Protein AF-A0A525KPL2-F1 (afdb_monomer_lite)

Radius of gyration: 30.94 Å; chains: 1; bounding box: 79×31×98 Å

Foldseek 3Di:
DDDDDDDDDDPDPDPDDDDPPPPPVVVVVVVVVVVLVVLLVVLLVVLLQVLLLLLLCVLLPLDPDVVLCCLSLPPVNSCVSSVDPVPDDPCSVVSSVVSNVNSNVQSPDPPSSCVCVVVVVSSVVSVVVSVVSVVVD

pLDDT: mean 81.91, std 18.89, range [34.94, 98.25]

Structure (mmCIF, N/CA/C/O backbone):
data_AF-A0A525KPL2-F1
#
_entry.id   AF-A0A525KPL2-F1
#
loop_
_atom_site.group_PDB
_atom_site.id
_atom_site.type_symbol
_atom_site.label_atom_id
_atom_site.label_alt_id
_atom_site.label_comp_id
_atom_site.label_asym_id
_atom_site.label_entity_id
_atom_site.label_seq_id
_atom_site.pdbx_PDB_ins_code
_atom_site.Cartn_x
_atom_site.Cartn_y
_atom_site.Cartn_z
_atom_site.occupancy
_atom_site.B_iso_or_equiv
_atom_site.auth_seq_id
_atom_site.auth_comp_id
_atom_site.auth_asym_id
_atom_site.auth_atom_id
_atom_site.pdbx_PDB_model_num
ATOM 1 N N . MET A 1 1 ? 57.100 13.968 -84.541 1.00 34.94 1 MET A N 1
ATOM 2 C CA . MET A 1 1 ? 58.245 13.139 -84.111 1.00 34.94 1 MET A CA 1
ATOM 3 C C . MET A 1 1 ? 58.171 12.978 -82.599 1.00 34.94 1 MET A C 1
ATOM 5 O O . MET A 1 1 ? 58.336 13.984 -81.938 1.00 34.94 1 MET A O 1
ATOM 9 N N . ARG A 1 2 ? 57.941 11.739 -82.116 1.00 38.25 2 ARG A N 1
ATOM 10 C CA . ARG A 1 2 ? 58.228 11.221 -80.751 1.00 38.25 2 ARG A CA 1
ATOM 11 C C . ARG A 1 2 ? 57.452 11.876 -79.581 1.00 38.25 2 ARG A C 1
ATOM 13 O O . ARG A 1 2 ? 57.325 13.079 -79.539 1.00 38.25 2 ARG A O 1
ATOM 20 N N . VAL A 1 3 ? 56.921 11.201 -78.563 1.00 42.50 3 VAL A N 1
ATOM 21 C CA . VAL A 1 3 ? 56.872 9.800 -78.116 1.00 42.50 3 VAL A CA 1
ATOM 22 C C . VAL A 1 3 ? 55.729 9.735 -77.080 1.00 42.50 3 VAL A C 1
ATOM 24 O O . VAL A 1 3 ? 55.501 10.689 -76.342 1.00 42.50 3 VAL A O 1
ATOM 27 N N . ARG A 1 4 ? 55.000 8.614 -77.055 1.00 49.88 4 ARG A N 1
ATOM 28 C CA . ARG A 1 4 ? 53.952 8.276 -76.081 1.00 49.88 4 ARG A CA 1
ATOM 29 C C . ARG A 1 4 ? 54.561 8.006 -74.704 1.00 49.88 4 ARG A C 1
ATOM 31 O O . ARG A 1 4 ? 55.471 7.188 -74.646 1.00 49.88 4 ARG A O 1
ATOM 38 N N . ILE A 1 5 ? 53.979 8.538 -73.627 1.00 53.00 5 ILE A N 1
ATOM 39 C CA . ILE A 1 5 ? 53.999 7.878 -72.311 1.00 53.00 5 ILE A CA 1
ATOM 40 C C . ILE A 1 5 ? 52.611 8.010 -71.681 1.00 53.00 5 ILE A C 1
ATOM 42 O O . ILE A 1 5 ? 52.187 9.073 -71.241 1.00 53.00 5 ILE A O 1
ATOM 46 N N . VAL A 1 6 ? 51.909 6.882 -71.711 1.00 49.00 6 VAL A N 1
ATOM 47 C CA . VAL A 1 6 ? 50.731 6.556 -70.914 1.00 49.00 6 VAL A CA 1
ATOM 48 C C . VAL A 1 6 ? 51.240 6.067 -69.558 1.00 49.00 6 VAL A C 1
ATOM 50 O O . VAL A 1 6 ? 52.028 5.126 -69.518 1.00 49.00 6 VAL A O 1
ATOM 53 N N . ALA A 1 7 ? 50.776 6.674 -68.469 1.00 50.19 7 ALA A N 1
ATOM 54 C CA . ALA A 1 7 ? 50.798 6.108 -67.119 1.00 50.19 7 ALA A CA 1
ATOM 55 C C . ALA A 1 7 ? 49.575 6.691 -66.379 1.00 50.19 7 ALA A C 1
ATOM 57 O O . ALA A 1 7 ? 49.469 7.906 -66.251 1.00 50.19 7 ALA A O 1
ATOM 58 N N . LEU A 1 8 ? 48.497 5.928 -66.137 1.00 42.38 8 LEU A N 1
ATOM 59 C CA . LEU A 1 8 ? 48.320 5.035 -64.972 1.00 42.38 8 LEU A CA 1
ATOM 60 C C . LEU A 1 8 ? 48.703 5.793 -63.685 1.00 42.38 8 LEU A C 1
ATOM 62 O O . LEU A 1 8 ? 49.861 6.135 -63.509 1.00 42.38 8 LEU A O 1
ATOM 66 N N . VAL A 1 9 ? 47.803 6.114 -62.753 1.00 47.06 9 VAL A N 1
ATOM 67 C CA . VAL A 1 9 ? 46.877 5.201 -62.073 1.00 47.06 9 VAL A CA 1
ATOM 68 C C . VAL A 1 9 ? 45.691 5.996 -61.504 1.00 47.06 9 VAL A C 1
ATOM 70 O O . VAL A 1 9 ? 45.860 6.938 -60.735 1.00 47.06 9 VAL A O 1
ATOM 73 N N . ILE A 1 10 ? 44.480 5.573 -61.867 1.00 42.38 10 ILE A N 1
ATOM 74 C CA . ILE A 1 10 ? 43.217 5.957 -61.233 1.00 42.38 10 ILE A CA 1
ATOM 75 C C . ILE A 1 10 ? 43.182 5.270 -59.861 1.00 42.38 10 ILE A C 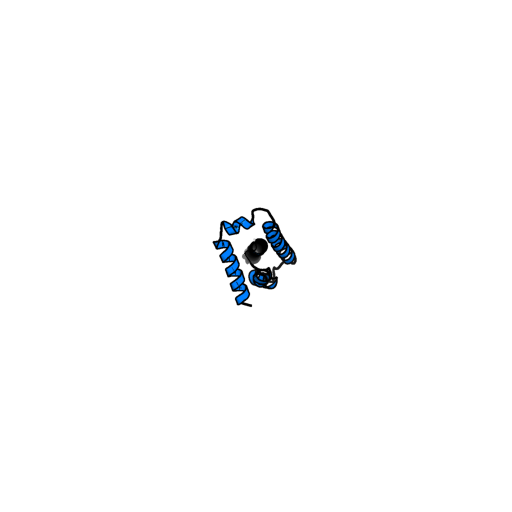1
ATOM 77 O O . ILE A 1 10 ? 42.942 4.069 -59.780 1.00 42.38 10 ILE A O 1
ATOM 81 N N . ALA A 1 11 ? 43.453 6.014 -58.791 1.00 44.84 11 ALA A N 1
ATOM 82 C CA . ALA A 1 11 ? 43.360 5.531 -57.415 1.00 44.84 11 ALA A CA 1
ATOM 83 C C . ALA A 1 11 ? 42.549 6.519 -56.567 1.00 44.84 11 ALA A C 1
ATOM 85 O O . ALA A 1 11 ? 43.123 7.342 -55.865 1.00 44.84 11 ALA A O 1
ATOM 86 N N . ALA A 1 12 ? 41.216 6.458 -56.660 1.00 45.47 12 ALA A N 1
ATOM 87 C CA . ALA A 1 12 ? 40.313 7.004 -55.630 1.00 45.47 12 ALA A CA 1
ATOM 88 C C . ALA A 1 12 ? 38.852 6.509 -55.740 1.00 45.47 12 ALA A C 1
ATOM 90 O O . ALA A 1 12 ? 37.950 7.109 -55.164 1.00 45.47 12 ALA A O 1
ATOM 91 N N . LEU A 1 13 ? 38.584 5.420 -56.464 1.00 42.34 13 LEU A N 1
ATOM 92 C CA . LEU A 1 13 ? 37.278 4.757 -56.469 1.00 42.34 13 LEU A CA 1
ATOM 93 C C . LEU A 1 13 ? 37.483 3.354 -55.911 1.00 42.34 13 LEU A C 1
ATOM 95 O O . LEU A 1 13 ? 37.815 2.467 -56.684 1.00 42.34 13 LEU A O 1
ATOM 99 N N . LEU A 1 14 ? 37.379 3.209 -54.583 1.00 44.38 14 LEU A N 1
ATOM 100 C CA . LEU A 1 14 ? 36.992 1.999 -53.825 1.00 44.38 14 LEU A CA 1
ATOM 101 C C . LEU A 1 14 ? 37.457 2.104 -52.360 1.00 44.38 14 LEU A C 1
ATOM 103 O O . LEU A 1 14 ? 38.433 1.497 -51.937 1.00 44.38 14 LEU A O 1
ATOM 107 N N . ALA A 1 15 ? 36.699 2.859 -51.573 1.00 44.41 15 ALA A N 1
ATOM 108 C CA . ALA A 1 15 ? 36.429 2.542 -50.172 1.00 44.41 15 ALA A CA 1
ATOM 109 C C . ALA A 1 15 ? 34.980 3.007 -49.938 1.00 44.41 15 ALA A C 1
ATOM 111 O O . ALA A 1 15 ? 34.720 4.110 -49.484 1.00 44.41 15 ALA A O 1
ATOM 112 N N . GLY A 1 16 ? 33.978 2.313 -50.474 1.00 40.53 16 GLY A N 1
ATOM 113 C CA . GLY A 1 16 ? 33.712 0.941 -50.057 1.00 40.53 16 GLY A CA 1
ATOM 114 C C . GLY A 1 16 ? 33.155 0.978 -48.635 1.00 40.53 16 GLY A C 1
ATOM 115 O O . GLY A 1 16 ? 33.822 0.581 -47.691 1.00 40.53 16 GLY A O 1
ATOM 116 N N . SER A 1 17 ? 31.963 1.561 -48.520 1.00 54.69 17 SER A N 1
ATOM 117 C CA . SER A 1 17 ? 30.998 1.466 -47.422 1.00 54.69 17 SER A CA 1
ATOM 118 C C . SER A 1 17 ? 31.209 0.287 -46.459 1.00 54.69 17 SER A C 1
ATOM 120 O O . SER A 1 17 ? 30.918 -0.857 -46.807 1.00 54.69 17 SER A O 1
ATOM 122 N N . LEU A 1 18 ? 31.620 0.584 -45.226 1.00 48.78 18 LEU A N 1
ATOM 123 C CA . LEU A 1 18 ? 31.623 -0.322 -44.072 1.00 48.78 18 LEU A CA 1
ATOM 124 C C . LEU A 1 18 ? 31.165 0.464 -42.825 1.00 48.78 18 LEU A C 1
ATOM 126 O O . LEU A 1 18 ? 31.316 1.682 -42.776 1.00 48.78 18 LEU A O 1
ATOM 130 N N . PRO A 1 19 ? 30.499 -0.193 -41.864 1.00 47.28 19 PRO A N 1
ATOM 131 C CA . PRO A 1 19 ? 29.041 -0.184 -41.803 1.00 47.28 19 PRO A CA 1
ATOM 132 C C . PRO A 1 19 ? 28.484 0.830 -40.800 1.00 47.28 19 PRO A C 1
ATOM 134 O O . PRO A 1 19 ? 29.070 1.106 -39.755 1.00 47.28 19 PRO A O 1
ATOM 137 N N . ALA A 1 20 ? 27.256 1.272 -41.069 1.00 53.28 20 ALA A N 1
ATOM 138 C CA . ALA A 1 20 ? 26.354 1.961 -40.148 1.00 53.28 20 ALA A CA 1
ATOM 139 C C . ALA A 1 20 ? 25.908 1.072 -38.956 1.00 53.28 20 ALA A C 1
ATOM 141 O O . ALA A 1 20 ? 24.735 1.024 -38.602 1.00 53.28 20 ALA A O 1
ATOM 142 N N . ALA A 1 21 ? 26.832 0.339 -38.329 1.00 50.75 21 ALA A N 1
ATOM 143 C CA . ALA A 1 21 ? 26.574 -0.521 -37.172 1.00 50.75 21 ALA A CA 1
ATOM 144 C C . ALA A 1 21 ? 26.820 0.189 -35.824 1.00 50.75 21 ALA A C 1
ATOM 146 O O . ALA A 1 21 ? 26.521 -0.372 -34.774 1.00 50.75 21 ALA A O 1
ATOM 147 N N . ALA A 1 22 ? 27.320 1.430 -35.828 1.00 48.91 22 ALA A N 1
ATOM 148 C CA . ALA A 1 22 ? 27.606 2.180 -34.601 1.00 48.91 22 ALA A CA 1
ATOM 149 C C . ALA A 1 22 ? 26.380 2.894 -33.992 1.00 48.91 22 ALA A C 1
ATOM 151 O O . ALA A 1 22 ? 26.409 3.260 -32.824 1.00 48.91 22 ALA A O 1
ATOM 152 N N . GLN A 1 23 ? 25.278 3.074 -34.733 1.00 51.06 23 GLN A N 1
ATOM 153 C CA . GLN A 1 23 ? 24.099 3.814 -34.239 1.00 51.06 23 GLN A CA 1
ATOM 154 C C . GLN A 1 23 ? 22.948 2.922 -33.741 1.00 51.06 23 GLN A C 1
ATOM 156 O O . GLN A 1 23 ? 21.998 3.420 -33.129 1.00 51.06 23 GLN A O 1
ATOM 161 N N . GLN A 1 24 ? 23.019 1.604 -33.955 1.00 51.53 24 GLN A N 1
ATOM 162 C CA . GLN A 1 24 ? 21.908 0.697 -33.634 1.00 51.53 24 GLN A CA 1
ATOM 163 C C . GLN A 1 24 ? 21.955 0.144 -32.196 1.00 51.53 24 GLN A C 1
ATOM 165 O O . GLN A 1 24 ? 20.915 -0.185 -31.616 1.00 51.53 24 GLN A O 1
ATOM 170 N N . VAL A 1 25 ? 23.137 0.107 -31.573 1.00 50.66 25 VAL A N 1
ATOM 171 C CA . VAL A 1 25 ? 23.303 -0.363 -30.183 1.00 50.66 25 VAL A CA 1
ATOM 172 C C . VAL A 1 25 ? 22.819 0.690 -29.176 1.00 50.66 25 VAL A C 1
ATOM 174 O O . VAL A 1 25 ? 22.148 0.359 -28.200 1.00 50.66 25 VAL A O 1
ATOM 177 N N . ASP A 1 26 ? 23.048 1.975 -29.453 1.00 53.00 26 ASP A N 1
ATOM 178 C CA . ASP A 1 26 ? 22.684 3.062 -28.537 1.00 53.00 26 ASP A CA 1
ATOM 179 C C . ASP A 1 26 ? 21.170 3.320 -28.462 1.00 53.00 26 ASP A C 1
ATOM 181 O O . ASP A 1 26 ? 20.621 3.600 -27.394 1.00 53.00 26 ASP A O 1
ATOM 185 N N . SER A 1 27 ? 20.460 3.204 -29.588 1.00 55.66 27 SER A N 1
ATOM 186 C CA . SER A 1 27 ? 19.009 3.445 -29.630 1.00 55.66 27 SER A CA 1
ATOM 187 C C . SER A 1 27 ? 18.217 2.320 -28.956 1.00 55.66 27 SER A C 1
ATOM 189 O O . SER A 1 27 ? 17.251 2.575 -28.230 1.00 55.66 27 SER A O 1
ATOM 191 N N . SER A 1 28 ? 18.650 1.069 -29.138 1.00 61.56 28 SER A N 1
ATOM 192 C CA . SER A 1 28 ? 17.994 -0.099 -28.539 1.00 61.56 28 SER A CA 1
ATOM 193 C C . SER A 1 28 ? 18.200 -0.149 -27.020 1.00 61.56 28 SER A C 1
ATOM 195 O O . SER A 1 28 ? 17.218 -0.302 -26.286 1.00 61.56 28 SER A O 1
ATOM 197 N N . ALA A 1 29 ? 19.420 0.102 -26.531 1.00 64.94 29 ALA A N 1
ATOM 198 C CA . ALA A 1 29 ? 19.727 0.159 -25.100 1.00 64.94 29 ALA A CA 1
ATOM 199 C C . ALA A 1 29 ? 18.981 1.295 -24.372 1.00 64.94 29 ALA A C 1
ATOM 201 O O . ALA A 1 29 ? 18.427 1.080 -23.289 1.00 64.94 29 ALA A O 1
ATOM 202 N N . LYS A 1 30 ? 18.873 2.485 -24.986 1.00 71.44 30 LYS A N 1
ATOM 203 C CA . LYS A 1 30 ? 18.070 3.603 -24.450 1.00 71.44 30 LYS A CA 1
ATOM 204 C C . LYS A 1 30 ? 16.587 3.239 -24.341 1.00 71.44 30 LYS A C 1
ATOM 206 O O . LYS A 1 30 ? 15.967 3.516 -23.313 1.00 71.44 30 LYS A O 1
ATOM 211 N N . SER A 1 31 ? 16.033 2.558 -25.348 1.00 78.88 31 SER A N 1
ATOM 212 C CA . SER A 1 31 ? 14.635 2.104 -25.326 1.00 78.88 31 SER A CA 1
ATOM 213 C C . SER A 1 31 ? 14.370 1.055 -24.236 1.00 78.88 31 SER A C 1
ATOM 215 O O . SER A 1 31 ? 13.318 1.069 -23.595 1.00 78.88 31 SER A O 1
ATOM 217 N N . LEU A 1 32 ? 15.337 0.169 -23.980 1.00 82.62 32 LEU A N 1
ATOM 218 C CA . LEU A 1 32 ? 15.214 -0.903 -22.997 1.00 82.62 32 LEU A CA 1
ATOM 219 C C . LEU A 1 32 ? 15.318 -0.356 -21.568 1.00 82.62 32 LEU A C 1
ATOM 221 O O . 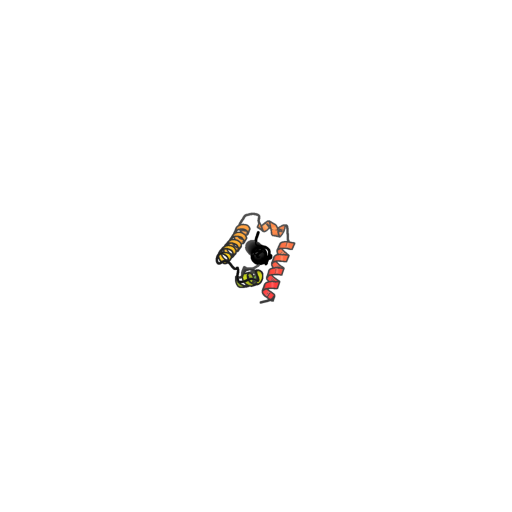LEU A 1 32 ? 14.468 -0.662 -20.733 1.00 82.62 32 LEU A O 1
ATOM 225 N N . ARG A 1 33 ? 16.268 0.555 -21.314 1.00 82.06 33 ARG A N 1
ATOM 226 C CA . ARG A 1 33 ? 16.382 1.273 -20.034 1.00 82.06 33 ARG A CA 1
ATOM 227 C C . ARG A 1 33 ? 15.130 2.098 -19.726 1.00 82.06 33 ARG A C 1
ATOM 229 O O . ARG A 1 33 ? 14.661 2.091 -18.589 1.00 82.06 33 ARG A O 1
ATOM 236 N N . ALA A 1 34 ? 14.561 2.771 -20.728 1.00 85.31 34 ALA A N 1
ATOM 237 C CA . ALA A 1 34 ? 13.311 3.513 -20.573 1.00 85.31 34 ALA A CA 1
ATOM 238 C C . ALA A 1 34 ? 12.138 2.590 -20.194 1.00 85.31 34 ALA A C 1
ATOM 240 O O . ALA A 1 34 ? 11.394 2.898 -19.265 1.00 85.31 34 ALA A O 1
ATOM 241 N N . LYS A 1 35 ? 12.013 1.426 -20.848 1.00 86.75 35 LYS A N 1
ATOM 242 C CA . LYS A 1 35 ? 10.986 0.420 -20.524 1.00 86.75 35 LYS A CA 1
ATOM 243 C C . LYS A 1 35 ? 11.138 -0.141 -19.111 1.00 86.75 35 LYS A C 1
ATOM 245 O O . LYS A 1 35 ? 10.136 -0.293 -18.418 1.00 86.75 35 LYS A O 1
ATOM 250 N N . ILE A 1 36 ? 12.363 -0.439 -18.676 1.00 86.56 36 ILE A N 1
ATOM 251 C CA . ILE A 1 36 ? 12.611 -0.936 -17.317 1.00 86.56 36 ILE A CA 1
ATOM 252 C C . ILE A 1 36 ? 12.237 0.137 -16.288 1.00 86.56 36 ILE A C 1
ATOM 254 O O . ILE A 1 36 ? 11.480 -0.149 -15.363 1.00 86.56 36 ILE A O 1
ATOM 258 N N . LYS A 1 37 ? 12.676 1.387 -16.486 1.00 87.38 37 LYS A N 1
ATOM 259 C CA . LYS A 1 37 ? 12.318 2.504 -15.600 1.00 87.38 37 LYS A CA 1
ATOM 260 C C . LYS A 1 37 ? 10.803 2.715 -15.523 1.00 87.38 37 LYS A C 1
ATOM 262 O O . LYS A 1 37 ? 10.281 2.915 -14.432 1.00 87.38 37 LYS A O 1
ATOM 267 N N . ALA A 1 38 ? 10.099 2.637 -16.652 1.00 89.25 38 ALA A N 1
ATOM 268 C CA . ALA A 1 38 ? 8.644 2.764 -16.687 1.00 89.25 38 ALA A CA 1
ATOM 269 C C . ALA A 1 38 ? 7.952 1.634 -15.907 1.00 89.25 38 ALA A C 1
ATOM 271 O O . ALA A 1 38 ? 7.090 1.903 -15.076 1.00 89.25 38 ALA A O 1
ATOM 272 N N . LYS A 1 39 ? 8.377 0.377 -16.103 1.00 90.38 39 LYS A N 1
ATOM 273 C CA . LYS A 1 39 ? 7.856 -0.770 -15.338 1.00 90.38 39 LYS A CA 1
ATOM 274 C C . LYS A 1 39 ? 8.124 -0.635 -13.843 1.00 90.38 39 LYS A C 1
ATOM 276 O O . LYS A 1 39 ? 7.258 -0.953 -13.034 1.00 90.38 39 LYS A O 1
ATOM 281 N N . TYR A 1 40 ? 9.315 -0.172 -13.480 1.00 91.06 40 TYR A N 1
ATOM 282 C CA . TYR A 1 40 ? 9.672 0.106 -12.097 1.00 91.06 40 TYR A CA 1
ATOM 283 C C . TYR A 1 40 ? 8.740 1.159 -11.482 1.00 91.06 40 TYR A C 1
ATOM 285 O O . TYR A 1 40 ? 8.154 0.909 -10.433 1.00 91.06 40 TYR A O 1
ATOM 293 N N . GLN A 1 41 ? 8.541 2.295 -12.160 1.00 91.06 41 GLN A N 1
ATOM 294 C CA . GLN A 1 41 ? 7.644 3.357 -11.694 1.00 91.06 41 GLN A CA 1
ATOM 295 C C . GLN A 1 41 ? 6.209 2.848 -11.527 1.00 91.06 41 GLN A C 1
ATOM 297 O O . GLN A 1 41 ? 5.607 3.063 -10.482 1.00 91.06 41 GLN A O 1
ATOM 302 N N . GLU A 1 42 ? 5.699 2.093 -12.501 1.00 92.75 42 GLU A N 1
ATOM 303 C CA . GLU A 1 42 ? 4.364 1.495 -12.431 1.00 92.75 42 GLU A CA 1
ATOM 304 C C . GLU A 1 42 ? 4.215 0.563 -11.217 1.00 92.75 42 GLU A C 1
ATOM 306 O O . GLU A 1 42 ? 3.233 0.644 -10.474 1.00 92.75 42 GLU A O 1
ATOM 311 N N . ARG A 1 43 ? 5.197 -0.320 -10.988 1.00 93.12 43 ARG A N 1
ATOM 312 C CA . ARG A 1 43 ? 5.193 -1.235 -9.837 1.00 93.12 43 ARG A CA 1
ATOM 313 C C . ARG A 1 43 ? 5.282 -0.472 -8.524 1.00 93.12 43 ARG A C 1
ATOM 315 O O . ARG A 1 43 ? 4.520 -0.766 -7.606 1.00 93.12 43 ARG A O 1
ATOM 322 N N . ARG A 1 44 ? 6.158 0.525 -8.440 1.00 94.38 44 ARG A N 1
ATOM 323 C CA . ARG A 1 44 ? 6.284 1.368 -7.253 1.00 94.38 44 ARG A CA 1
ATOM 324 C C . ARG A 1 44 ? 4.965 2.060 -6.942 1.00 94.38 44 ARG A C 1
ATOM 326 O O . ARG A 1 44 ? 4.463 1.919 -5.834 1.00 94.38 44 ARG A O 1
ATOM 333 N N . ASP A 1 45 ? 4.357 2.731 -7.913 1.00 95.19 45 ASP A N 1
ATOM 334 C CA . ASP A 1 45 ? 3.113 3.475 -7.703 1.00 95.19 45 ASP A CA 1
ATOM 335 C C . ASP A 1 45 ? 1.961 2.543 -7.296 1.00 95.19 45 ASP A C 1
ATOM 337 O O . ASP A 1 45 ? 1.158 2.872 -6.416 1.00 95.19 45 ASP A O 1
ATOM 341 N N . ARG A 1 46 ? 1.913 1.336 -7.873 1.00 95.88 46 ARG A N 1
ATOM 342 C CA . ARG A 1 46 ? 0.965 0.286 -7.479 1.00 95.88 46 ARG A CA 1
ATOM 343 C C . ARG A 1 46 ? 1.187 -0.171 -6.034 1.00 95.88 46 ARG A C 1
ATOM 345 O O . ARG A 1 46 ? 0.214 -0.330 -5.298 1.00 95.88 46 ARG A O 1
ATOM 352 N N . PHE A 1 47 ? 2.438 -0.348 -5.613 1.00 95.50 47 PHE A N 1
ATOM 353 C CA . PHE A 1 47 ? 2.771 -0.703 -4.233 1.00 95.50 47 PHE A CA 1
ATOM 354 C C . PHE A 1 47 ? 2.399 0.410 -3.246 1.00 95.50 47 PHE A C 1
ATOM 356 O O . PHE A 1 47 ? 1.812 0.134 -2.199 1.00 95.50 47 PHE A O 1
ATOM 363 N N . MET A 1 48 ? 2.678 1.671 -3.588 1.00 96.88 48 MET A N 1
ATOM 364 C CA . MET A 1 48 ? 2.315 2.813 -2.742 1.00 96.88 48 MET A CA 1
ATOM 365 C C . MET A 1 48 ? 0.800 2.921 -2.589 1.00 96.88 48 MET A C 1
ATOM 367 O O . MET A 1 48 ? 0.308 3.110 -1.480 1.00 96.88 48 MET A O 1
ATOM 371 N N . ARG A 1 49 ? 0.043 2.736 -3.678 1.00 96.94 49 ARG A N 1
ATOM 372 C CA . ARG A 1 49 ? -1.425 2.705 -3.627 1.00 96.94 49 ARG A CA 1
ATOM 373 C C . ARG A 1 49 ? -1.934 1.589 -2.720 1.00 96.94 49 ARG A C 1
ATOM 375 O O . ARG A 1 49 ? -2.726 1.854 -1.827 1.00 96.94 49 ARG A O 1
ATOM 382 N N . ARG A 1 50 ? -1.411 0.370 -2.886 1.00 95.38 50 ARG A N 1
ATOM 383 C CA . ARG A 1 50 ? -1.760 -0.766 -2.023 1.00 95.38 50 ARG A CA 1
ATOM 384 C C . ARG A 1 50 ? -1.476 -0.465 -0.550 1.00 95.38 50 ARG A C 1
ATOM 386 O O . ARG A 1 50 ? -2.306 -0.761 0.301 1.00 95.38 50 ARG A O 1
ATOM 393 N N . THR A 1 51 ? -0.321 0.131 -0.259 1.00 96.19 51 THR A N 1
ATOM 394 C CA . THR A 1 51 ? 0.055 0.549 1.097 1.00 96.19 51 THR A CA 1
ATOM 395 C C . THR A 1 51 ? -0.974 1.531 1.663 1.00 96.19 51 THR A C 1
ATOM 397 O O . THR A 1 51 ? -1.501 1.284 2.746 1.00 96.19 51 THR A O 1
ATOM 400 N N . LYS A 1 52 ? -1.337 2.582 0.913 1.00 97.88 52 LYS A N 1
ATOM 401 C CA . LYS A 1 52 ? -2.374 3.550 1.315 1.00 97.88 52 LYS A CA 1
ATOM 402 C C . LYS A 1 52 ? -3.702 2.869 1.630 1.00 97.88 52 LYS A C 1
ATOM 404 O O . LYS A 1 52 ? -4.277 3.127 2.682 1.00 97.88 52 LYS A O 1
ATOM 409 N N . ASP A 1 53 ? -4.165 1.985 0.750 1.00 96.94 53 ASP A N 1
ATOM 410 C CA . ASP A 1 53 ? -5.462 1.316 0.894 1.00 96.94 53 ASP A CA 1
ATOM 411 C C . ASP A 1 53 ? -5.500 0.390 2.120 1.00 96.94 53 ASP A C 1
ATOM 413 O O . ASP A 1 53 ? -6.485 0.376 2.861 1.00 96.94 53 ASP A O 1
ATOM 417 N N . LEU A 1 54 ? -4.412 -0.343 2.385 1.00 96.44 54 LEU A N 1
ATOM 418 C CA . LEU A 1 54 ? -4.300 -1.211 3.560 1.00 96.44 54 LEU A CA 1
ATOM 419 C C . LEU A 1 54 ? -4.260 -0.403 4.862 1.00 96.44 54 LEU A C 1
ATOM 421 O O . LEU A 1 54 ? -4.969 -0.740 5.808 1.00 96.44 54 LEU A O 1
ATOM 425 N N . TYR A 1 55 ? -3.492 0.686 4.910 1.00 97.69 55 TYR A N 1
ATOM 426 C CA . TYR A 1 55 ? -3.461 1.559 6.086 1.00 97.69 55 TYR A CA 1
ATOM 427 C C . TYR A 1 55 ? -4.774 2.328 6.282 1.00 97.69 55 TYR A C 1
ATOM 429 O O . TYR A 1 55 ? -5.208 2.509 7.417 1.00 97.69 55 TYR A O 1
ATOM 437 N N . PHE A 1 56 ? -5.471 2.683 5.201 1.00 98.12 56 PHE A N 1
ATOM 438 C CA . PHE A 1 56 ? -6.837 3.197 5.266 1.00 98.12 56 PHE A CA 1
ATOM 439 C C . PHE A 1 56 ? -7.804 2.160 5.860 1.00 98.12 56 PHE A C 1
ATOM 441 O O . PHE A 1 56 ? -8.593 2.484 6.745 1.00 98.12 56 PHE A O 1
ATOM 448 N N . ALA A 1 57 ? -7.710 0.891 5.446 1.00 97.50 57 ALA A N 1
ATOM 449 C CA . ALA A 1 57 ? -8.503 -0.201 6.016 1.00 97.50 57 ALA A CA 1
ATOM 450 C C . ALA A 1 57 ? -8.224 -0.415 7.516 1.00 97.50 57 ALA A C 1
ATOM 452 O O . ALA A 1 57 ? -9.159 -0.643 8.287 1.00 97.50 57 ALA A O 1
ATOM 453 N N . VAL A 1 58 ? -6.960 -0.312 7.943 1.00 97.25 58 VAL A N 1
ATOM 454 C CA . VAL A 1 58 ? -6.579 -0.348 9.367 1.00 97.25 58 VAL A CA 1
ATOM 455 C C . VAL A 1 58 ? -7.197 0.829 10.122 1.00 97.25 58 VAL A C 1
ATOM 457 O O . VAL A 1 58 ? -7.875 0.615 11.125 1.00 97.25 58 VAL A O 1
ATOM 460 N N . GLY A 1 59 ? -7.032 2.061 9.629 1.00 96.81 59 GLY A N 1
ATOM 461 C CA . GLY A 1 59 ? -7.587 3.253 10.278 1.00 96.81 59 GLY A CA 1
ATOM 462 C C . GLY A 1 59 ? -9.116 3.218 10.386 1.00 96.81 59 GLY A C 1
ATOM 463 O O . GLY A 1 59 ? -9.678 3.598 11.411 1.00 96.81 59 GLY A O 1
ATOM 464 N N . CYS A 1 60 ? -9.792 2.662 9.378 1.00 96.88 60 CYS A N 1
ATOM 465 C CA . CYS A 1 60 ? -11.239 2.445 9.383 1.00 96.88 60 CYS A CA 1
ATOM 466 C C . CYS A 1 60 ? -11.696 1.204 10.166 1.00 96.88 60 CYS A C 1
ATOM 468 O O . CYS A 1 60 ? -12.881 0.869 10.127 1.00 96.88 60 CYS A O 1
ATOM 470 N N . LYS A 1 61 ? -10.793 0.515 10.876 1.00 95.44 61 LYS A N 1
ATOM 471 C CA . LYS A 1 61 ? -11.083 -0.681 11.689 1.00 95.44 61 LYS A CA 1
ATOM 472 C C . LYS A 1 61 ? -11.670 -1.854 10.892 1.00 95.44 61 LYS A C 1
ATOM 474 O O . LYS A 1 61 ? -12.354 -2.714 11.443 1.00 95.44 61 LYS A O 1
ATOM 479 N N . VAL A 1 62 ? -11.401 -1.915 9.588 1.00 95.94 62 VAL A N 1
ATOM 480 C CA . VAL A 1 62 ? -11.716 -3.086 8.753 1.00 95.94 62 VAL A CA 1
ATOM 481 C C . VAL A 1 62 ? -10.748 -4.226 9.042 1.00 95.94 62 VAL A C 1
ATOM 483 O O . VAL A 1 62 ? -11.151 -5.393 9.033 1.00 95.94 62 VAL A O 1
ATOM 486 N N . LEU A 1 63 ? -9.488 -3.868 9.299 1.00 93.56 63 LEU A N 1
ATOM 487 C CA . LEU A 1 63 ? -8.405 -4.762 9.687 1.00 93.56 63 LEU A CA 1
ATOM 488 C C . LEU A 1 63 ? -8.073 -4.547 11.164 1.00 93.56 63 LEU A C 1
ATOM 490 O O . LEU A 1 63 ? -8.110 -3.420 11.651 1.00 93.56 63 LEU A O 1
ATOM 494 N N . ALA A 1 64 ? -7.753 -5.632 11.869 1.00 87.19 64 ALA A N 1
ATOM 495 C CA . ALA A 1 64 ? -7.589 -5.609 13.322 1.00 87.19 64 ALA A CA 1
ATOM 496 C C . ALA A 1 64 ? -6.345 -4.835 13.788 1.00 87.19 64 ALA A C 1
ATOM 498 O O . ALA A 1 64 ? -6.365 -4.222 14.852 1.00 87.19 64 ALA A O 1
ATOM 499 N N . SER A 1 65 ? -5.255 -4.875 13.018 1.00 88.88 65 SER A N 1
ATOM 500 C CA . SER A 1 65 ? -3.999 -4.216 13.376 1.00 88.88 65 SER A CA 1
ATOM 501 C C . SER A 1 65 ? -3.084 -4.032 12.167 1.00 88.88 65 SER A C 1
ATOM 503 O O . SER A 1 65 ? -3.246 -4.689 11.136 1.00 88.88 65 SER A O 1
ATOM 505 N N . GLU A 1 66 ? -2.071 -3.174 12.324 1.00 89.50 66 GLU A N 1
ATOM 506 C CA . GLU A 1 66 ? -0.982 -3.049 11.348 1.00 89.50 66 GLU A CA 1
ATOM 507 C C . GLU A 1 66 ? -0.198 -4.361 11.187 1.00 89.50 66 GLU A C 1
ATOM 509 O O . GLU A 1 66 ? 0.289 -4.654 10.099 1.00 89.50 66 GLU A O 1
ATOM 514 N N . ALA A 1 67 ? -0.110 -5.182 12.241 1.00 85.56 67 ALA A N 1
ATOM 515 C CA . ALA A 1 67 ? 0.655 -6.428 12.215 1.00 85.56 67 ALA A CA 1
ATOM 516 C C . ALA A 1 67 ? 0.152 -7.400 11.135 1.00 85.56 67 ALA A C 1
ATOM 518 O O . ALA A 1 67 ? 0.957 -8.035 10.461 1.00 85.56 67 ALA A O 1
ATOM 519 N N . GLY A 1 68 ? -1.166 -7.451 10.904 1.00 85.44 68 GLY A N 1
ATOM 520 C CA . GLY A 1 68 ? -1.763 -8.298 9.866 1.00 85.44 68 GLY A CA 1
ATOM 521 C C . GLY A 1 68 ? -1.456 -7.858 8.429 1.00 85.44 68 GLY A C 1
ATOM 522 O O . GLY A 1 68 ? -1.638 -8.641 7.502 1.00 85.44 68 GLY A O 1
ATOM 523 N N . ILE A 1 69 ? -0.983 -6.623 8.223 1.00 92.06 69 ILE A N 1
ATOM 524 C CA . ILE A 1 69 ? -0.626 -6.101 6.894 1.00 92.06 69 ILE A CA 1
ATOM 525 C C . ILE A 1 69 ? 0.875 -5.905 6.696 1.00 92.06 69 ILE A C 1
ATOM 527 O O . ILE A 1 69 ? 1.284 -5.669 5.562 1.00 92.06 69 ILE A O 1
ATOM 531 N N . LEU A 1 70 ? 1.698 -6.037 7.744 1.00 91.19 70 LEU A N 1
ATOM 532 C CA . LEU A 1 70 ? 3.154 -5.897 7.642 1.00 91.19 70 LEU A CA 1
ATOM 533 C C . LEU A 1 70 ? 3.768 -6.762 6.529 1.00 91.19 70 LEU A C 1
ATOM 535 O O . LEU A 1 70 ? 4.546 -6.213 5.752 1.00 91.19 70 LEU A O 1
ATOM 539 N N . PRO A 1 71 ? 3.391 -8.043 6.335 1.00 91.62 71 PRO A N 1
ATOM 540 C CA . PRO A 1 71 ? 3.953 -8.838 5.239 1.00 91.62 71 PRO A CA 1
ATOM 541 C C . PRO A 1 71 ? 3.604 -8.322 3.832 1.00 91.62 71 PRO A C 1
ATOM 543 O O . PRO A 1 71 ? 4.188 -8.750 2.841 1.00 91.62 71 PRO A O 1
ATOM 546 N N . LEU A 1 72 ? 2.637 -7.406 3.722 1.00 90.94 72 LEU A N 1
ATOM 547 C CA . LEU A 1 72 ? 2.206 -6.791 2.466 1.00 90.94 72 LEU A CA 1
ATOM 548 C C . LEU A 1 72 ? 2.766 -5.383 2.256 1.00 90.94 72 LEU A C 1
ATOM 550 O O . LEU A 1 72 ? 2.658 -4.857 1.146 1.00 90.94 72 LEU A O 1
ATOM 554 N N . THR A 1 73 ? 3.288 -4.766 3.316 1.00 93.06 73 THR A N 1
ATOM 555 C CA . THR A 1 73 ? 3.734 -3.371 3.332 1.00 93.06 73 THR A CA 1
ATOM 556 C C . THR A 1 73 ? 5.149 -3.199 3.886 1.00 93.06 73 THR A C 1
ATOM 558 O O . THR A 1 73 ? 5.611 -2.064 3.971 1.00 93.06 73 THR A O 1
ATOM 561 N N . SER A 1 74 ? 5.877 -4.265 4.246 1.00 91.38 74 SER A N 1
ATOM 562 C CA . SER A 1 74 ? 7.273 -4.196 4.710 1.00 91.38 74 SER A CA 1
ATOM 563 C C . SER A 1 74 ? 8.238 -3.805 3.590 1.00 91.38 74 SER A C 1
ATOM 565 O O . SER A 1 74 ? 7.909 -3.894 2.401 1.00 91.38 74 SER A O 1
ATOM 567 N N . SER A 1 75 ? 9.451 -3.390 3.957 1.00 90.00 75 SER A N 1
ATOM 568 C CA . SER A 1 75 ? 10.511 -3.128 2.982 1.00 90.00 75 SER A CA 1
ATOM 569 C C . SER A 1 75 ? 10.892 -4.399 2.211 1.00 90.00 75 SER A C 1
ATOM 571 O O . SER A 1 75 ? 11.124 -4.311 1.009 1.00 90.00 75 SER A O 1
ATOM 573 N N . GLU A 1 76 ? 10.867 -5.593 2.823 1.00 89.25 76 GLU A N 1
ATOM 574 C CA . GLU A 1 76 ? 11.121 -6.831 2.065 1.00 89.25 76 GLU A CA 1
ATOM 575 C C . GLU A 1 76 ? 10.000 -7.114 1.063 1.00 89.25 76 GLU A C 1
ATOM 577 O O . GLU A 1 76 ? 10.271 -7.447 -0.092 1.00 89.25 76 GLU A O 1
ATOM 582 N N . SER A 1 77 ? 8.740 -6.916 1.468 1.00 89.56 77 SER A N 1
ATOM 583 C CA . SER A 1 77 ? 7.596 -7.084 0.567 1.00 89.56 77 SER A CA 1
ATOM 584 C C . SER A 1 77 ? 7.656 -6.106 -0.611 1.00 89.56 77 SER A C 1
ATOM 586 O O . SER A 1 77 ? 7.310 -6.471 -1.734 1.00 89.56 77 SER A O 1
ATOM 588 N N . TYR A 1 78 ? 8.168 -4.888 -0.386 1.00 91.12 78 TYR A N 1
ATOM 589 C CA . TYR A 1 78 ? 8.419 -3.905 -1.436 1.00 91.12 78 TYR A CA 1
ATOM 590 C C . TYR A 1 78 ? 9.468 -4.406 -2.428 1.00 91.12 78 TYR A C 1
ATOM 592 O O . TYR A 1 78 ? 9.206 -4.437 -3.630 1.00 91.12 78 TYR A O 1
ATOM 600 N N . LEU A 1 79 ? 10.625 -4.861 -1.942 1.00 89.88 79 LEU A N 1
ATOM 601 C CA . LEU A 1 79 ? 11.692 -5.383 -2.799 1.00 89.88 79 LEU A CA 1
ATOM 602 C C . LEU A 1 79 ? 11.222 -6.592 -3.620 1.00 89.88 79 LEU A C 1
ATOM 604 O O . LEU A 1 79 ? 11.487 -6.661 -4.823 1.00 89.88 79 LEU A O 1
ATOM 608 N N . ALA A 1 80 ? 10.467 -7.502 -3.000 1.00 89.25 80 ALA A N 1
ATOM 609 C CA . ALA A 1 80 ? 9.863 -8.643 -3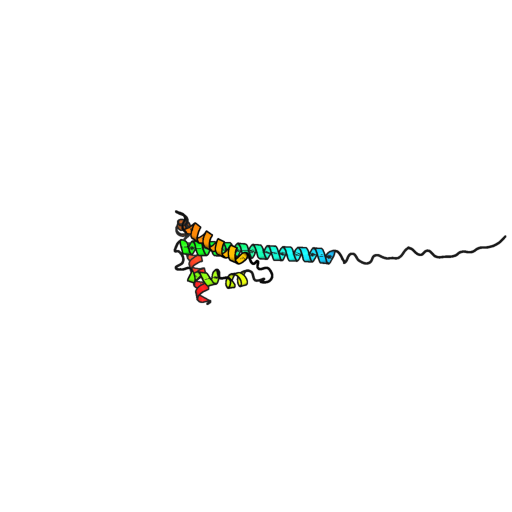.682 1.00 89.25 80 ALA A CA 1
ATOM 610 C C . ALA A 1 80 ? 8.838 -8.209 -4.747 1.00 89.25 80 ALA A C 1
ATOM 612 O O . ALA A 1 80 ? 8.778 -8.790 -5.831 1.00 89.25 80 ALA A O 1
ATOM 613 N N . PHE A 1 81 ? 8.052 -7.164 -4.469 1.00 88.56 81 PHE A N 1
ATOM 614 C CA . PHE A 1 81 ? 7.045 -6.638 -5.390 1.00 88.56 81 PHE A CA 1
ATOM 615 C C . PHE A 1 81 ? 7.660 -5.928 -6.602 1.00 88.56 81 PHE A C 1
ATOM 617 O O . PHE A 1 81 ? 7.203 -6.098 -7.737 1.00 88.56 81 PHE A O 1
ATOM 624 N N . ILE A 1 82 ? 8.703 -5.127 -6.376 1.00 89.88 82 ILE A N 1
ATOM 625 C CA . ILE A 1 82 ? 9.427 -4.443 -7.447 1.00 89.88 82 ILE A CA 1
ATOM 626 C C . ILE A 1 82 ? 10.130 -5.471 -8.337 1.00 89.88 82 ILE A C 1
ATOM 628 O O . ILE A 1 82 ? 9.989 -5.410 -9.561 1.00 89.88 82 ILE A O 1
ATOM 632 N N . GLY A 1 83 ? 10.808 -6.455 -7.740 1.00 81.06 83 GLY A N 1
ATOM 633 C CA . GLY A 1 83 ? 11.476 -7.560 -8.432 1.00 81.06 83 GLY A CA 1
ATOM 634 C C . GLY A 1 83 ? 12.832 -7.209 -9.058 1.00 81.06 83 GLY A C 1
ATOM 635 O O . GLY A 1 83 ? 13.635 -8.107 -9.279 1.00 81.06 83 GLY A O 1
ATOM 636 N N . ASP A 1 84 ? 13.114 -5.926 -9.300 1.00 75.06 84 ASP A N 1
ATOM 637 C CA . ASP A 1 84 ? 14.419 -5.429 -9.751 1.00 75.06 84 ASP A CA 1
ATOM 638 C C . ASP A 1 84 ? 15.048 -4.532 -8.676 1.00 75.06 84 ASP A C 1
ATOM 640 O O . ASP A 1 84 ? 14.698 -3.360 -8.525 1.00 75.06 84 ASP A O 1
ATOM 644 N N . GLN A 1 85 ? 15.974 -5.104 -7.905 1.00 69.25 85 GLN A N 1
ATOM 645 C CA . GLN A 1 85 ? 16.626 -4.423 -6.783 1.00 69.25 85 GLN A CA 1
ATOM 646 C C . GLN A 1 85 ? 17.688 -3.406 -7.231 1.00 69.25 85 GLN A C 1
ATOM 648 O O . GLN A 1 85 ? 18.141 -2.603 -6.422 1.00 69.25 85 GLN A O 1
ATOM 653 N N . THR A 1 86 ? 18.076 -3.395 -8.513 1.00 71.25 86 THR A N 1
ATOM 654 C CA . THR A 1 86 ? 19.149 -2.518 -9.018 1.00 71.25 86 THR A CA 1
ATOM 655 C C . THR A 1 86 ? 18.705 -1.069 -9.244 1.00 71.25 86 THR A C 1
ATOM 657 O O . THR A 1 86 ? 19.535 -0.199 -9.504 1.00 71.25 86 THR A O 1
ATOM 660 N N . ILE A 1 87 ? 17.397 -0.802 -9.146 1.00 75.00 87 ILE A N 1
ATOM 661 C CA . ILE A 1 87 ? 16.765 0.486 -9.489 1.00 75.00 87 ILE A CA 1
ATOM 662 C C . ILE A 1 87 ? 16.091 1.141 -8.275 1.00 75.00 87 ILE A C 1
ATOM 664 O O . ILE A 1 87 ? 15.614 2.269 -8.373 1.00 75.00 87 ILE A O 1
ATOM 668 N N . VAL A 1 88 ? 16.068 0.455 -7.130 1.00 78.19 88 VAL A N 1
ATOM 669 C CA . VAL A 1 88 ? 15.436 0.950 -5.902 1.00 78.19 88 VAL A CA 1
ATOM 670 C C . VAL A 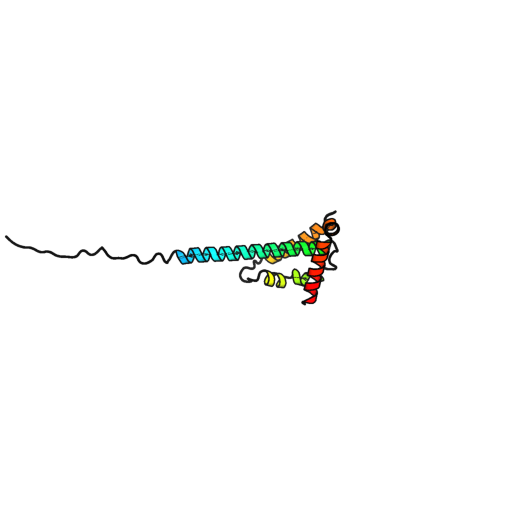1 88 ? 16.080 2.270 -5.482 1.00 78.19 88 VAL A C 1
ATOM 672 O O . VAL A 1 88 ? 17.298 2.363 -5.321 1.00 78.19 88 VAL A O 1
ATOM 675 N N . ASP A 1 89 ? 15.249 3.300 -5.332 1.00 76.00 89 ASP A N 1
ATOM 676 C CA . ASP A 1 89 ? 15.683 4.645 -4.964 1.00 76.00 89 ASP A CA 1
ATOM 677 C C . ASP A 1 89 ? 15.717 4.755 -3.435 1.00 76.00 89 ASP A C 1
ATOM 679 O O . ASP A 1 89 ? 14.836 4.250 -2.735 1.00 76.00 89 ASP A O 1
ATOM 683 N N . THR A 1 90 ? 16.701 5.466 -2.887 1.00 78.69 90 THR A N 1
ATOM 684 C CA . THR A 1 90 ? 16.779 5.726 -1.442 1.00 78.69 90 THR A CA 1
ATOM 685 C C . THR A 1 90 ? 15.557 6.491 -0.923 1.00 78.69 90 THR A C 1
ATOM 687 O O . THR A 1 90 ? 15.222 6.400 0.257 1.00 78.69 90 THR A O 1
ATOM 690 N N . LYS A 1 91 ? 14.844 7.206 -1.802 1.00 87.06 91 LYS A N 1
ATOM 691 C CA . LYS A 1 91 ? 13.586 7.899 -1.494 1.00 87.06 91 LYS A CA 1
ATOM 692 C C . LYS A 1 91 ? 12.373 6.976 -1.396 1.00 87.06 91 LYS A C 1
ATOM 694 O O . LYS A 1 91 ? 11.325 7.417 -0.935 1.00 87.06 91 LYS A O 1
ATOM 699 N N . ASP A 1 92 ? 12.456 5.719 -1.815 1.00 89.31 92 ASP A N 1
ATOM 700 C CA . ASP A 1 92 ? 11.278 4.850 -1.803 1.00 89.31 92 ASP A CA 1
ATOM 701 C C . ASP A 1 92 ? 10.794 4.533 -0.388 1.00 89.31 92 ASP A C 1
ATOM 703 O O . ASP A 1 92 ? 9.591 4.388 -0.173 1.00 89.31 92 ASP A O 1
ATOM 707 N N . GLU A 1 93 ? 11.699 4.477 0.592 1.00 90.88 93 GLU A N 1
ATOM 708 C CA . GLU A 1 93 ? 11.301 4.296 1.987 1.00 90.88 93 GLU A CA 1
ATOM 709 C C . GLU A 1 93 ? 10.503 5.504 2.490 1.00 90.88 93 GLU A C 1
ATOM 711 O O . GLU A 1 93 ? 9.456 5.330 3.109 1.00 90.88 93 GLU A O 1
ATOM 716 N N . SER A 1 94 ? 10.914 6.734 2.163 1.00 93.69 94 SER A N 1
ATOM 717 C CA . SER A 1 94 ? 10.138 7.917 2.552 1.00 93.69 94 SER A CA 1
ATOM 718 C C . SER A 1 94 ? 8.789 7.980 1.832 1.00 93.69 94 SER A C 1
ATOM 720 O O . SER A 1 94 ? 7.790 8.347 2.449 1.00 93.69 94 SER A O 1
ATOM 722 N N . LEU A 1 95 ? 8.717 7.542 0.569 1.00 94.56 95 LEU A N 1
ATOM 723 C CA . LEU A 1 95 ? 7.450 7.397 -0.157 1.00 94.56 95 LEU A CA 1
ATOM 724 C C . LEU A 1 95 ? 6.527 6.355 0.487 1.00 94.56 95 LEU A C 1
ATOM 726 O O . LEU A 1 95 ? 5.323 6.589 0.584 1.00 94.56 95 LEU A O 1
ATOM 730 N N . ARG A 1 96 ? 7.072 5.232 0.966 1.00 94.62 96 ARG A N 1
ATOM 731 C CA . ARG A 1 96 ? 6.317 4.207 1.705 1.00 94.62 96 ARG A CA 1
ATOM 732 C C . ARG A 1 96 ? 5.767 4.751 3.019 1.00 94.62 96 ARG A C 1
ATOM 734 O O . ARG A 1 96 ? 4.583 4.568 3.297 1.00 94.62 96 ARG A O 1
ATOM 741 N N . GLN A 1 97 ? 6.588 5.452 3.799 1.00 95.69 97 GLN A N 1
ATOM 742 C CA . GLN A 1 97 ? 6.135 6.070 5.049 1.00 95.69 97 GLN A CA 1
ATOM 743 C C . GLN A 1 97 ? 5.066 7.144 4.793 1.00 95.69 97 GLN A C 1
ATOM 745 O O . GLN A 1 97 ? 4.060 7.193 5.499 1.00 95.69 97 GLN A O 1
ATOM 750 N N . ALA A 1 98 ? 5.216 7.944 3.733 1.00 97.12 98 ALA A N 1
ATOM 751 C CA . ALA A 1 98 ? 4.194 8.900 3.316 1.00 97.12 98 ALA A CA 1
ATOM 752 C C . ALA A 1 98 ? 2.888 8.202 2.894 1.00 97.12 98 ALA A C 1
ATOM 754 O O . ALA A 1 98 ? 1.809 8.624 3.297 1.00 97.12 98 ALA A O 1
ATOM 755 N N . ALA A 1 99 ? 2.971 7.100 2.142 1.00 97.56 99 ALA A N 1
ATOM 756 C CA . ALA A 1 99 ? 1.815 6.292 1.755 1.00 97.56 99 ALA A CA 1
ATOM 757 C C . ALA A 1 99 ? 1.080 5.700 2.970 1.00 97.56 99 ALA A C 1
ATOM 759 O O . ALA A 1 99 ? -0.150 5.727 3.017 1.00 97.56 99 ALA A O 1
ATOM 760 N N . LYS A 1 100 ? 1.820 5.213 3.975 1.00 97.06 100 LYS A N 1
ATOM 761 C CA . LYS A 1 100 ? 1.252 4.799 5.265 1.00 97.06 100 LYS A CA 1
ATOM 762 C C . LYS A 1 100 ? 0.479 5.949 5.912 1.00 97.06 100 LYS A C 1
ATOM 764 O O . LYS A 1 100 ? -0.695 5.787 6.249 1.00 97.06 100 LYS A O 1
ATOM 769 N N . GLN A 1 101 ? 1.131 7.099 6.066 1.00 98.00 101 GLN A N 1
ATOM 770 C CA . GLN A 1 101 ? 0.546 8.250 6.746 1.00 98.00 101 GLN A CA 1
ATOM 771 C C . GLN A 1 101 ? -0.703 8.763 6.025 1.00 98.00 101 GLN A C 1
ATOM 773 O O . GLN A 1 101 ? -1.710 9.020 6.674 1.00 98.00 101 GLN A O 1
ATOM 778 N N . GLU A 1 102 ? -0.676 8.848 4.695 1.00 98.19 102 GLU A N 1
ATOM 779 C CA . GLU A 1 102 ? -1.815 9.293 3.887 1.00 98.19 102 GLU A CA 1
ATOM 780 C C . GLU A 1 102 ? -3.028 8.364 4.042 1.00 98.19 102 GLU A C 1
ATOM 782 O O . GLU A 1 102 ? -4.157 8.840 4.144 1.00 98.19 102 GLU A O 1
ATOM 787 N N . GLY A 1 103 ? -2.814 7.044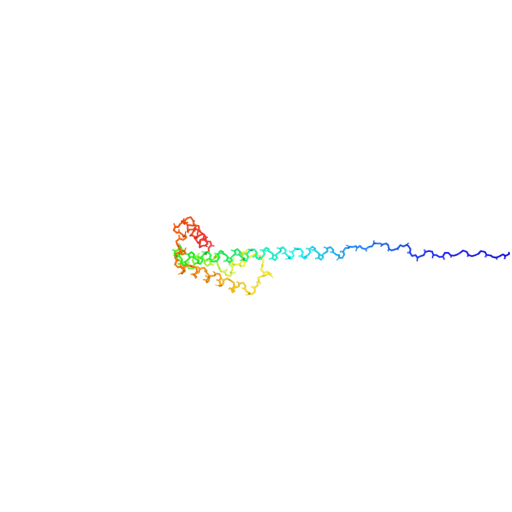 4.108 1.00 97.44 103 GLY A N 1
ATOM 788 C CA . GLY A 1 103 ? -3.891 6.081 4.358 1.00 97.44 103 GLY A CA 1
ATOM 789 C C . GLY A 1 103 ? -4.552 6.281 5.725 1.00 97.44 103 GLY A C 1
ATOM 790 O O . GLY A 1 103 ? -5.780 6.321 5.824 1.00 97.44 103 GLY A O 1
ATOM 791 N N . LEU A 1 104 ? -3.742 6.462 6.772 1.00 97.81 104 LEU A N 1
ATOM 792 C CA . LEU A 1 104 ? -4.226 6.718 8.133 1.00 97.81 104 LEU A CA 1
ATOM 793 C C . LEU A 1 104 ? -4.915 8.082 8.258 1.00 97.81 104 LEU A C 1
ATOM 795 O O . LEU A 1 104 ? -5.971 8.186 8.878 1.00 97.81 104 LEU A O 1
ATOM 799 N N . GLU A 1 105 ? -4.351 9.119 7.644 1.00 98.25 105 GLU A N 1
ATOM 800 C CA . GLU A 1 105 ? -4.937 10.458 7.623 1.00 98.25 105 GLU A CA 1
ATOM 801 C C . GLU A 1 105 ? -6.266 10.463 6.866 1.00 98.25 105 GLU A C 1
ATOM 803 O O . GLU A 1 105 ? -7.237 11.064 7.310 1.00 98.25 105 GLU A O 1
ATOM 808 N N . ARG A 1 106 ? -6.362 9.743 5.746 1.00 98.12 106 ARG A N 1
ATOM 809 C CA . ARG A 1 106 ? -7.639 9.574 5.054 1.00 98.12 106 ARG A CA 1
ATOM 810 C C . ARG A 1 106 ? -8.678 8.921 5.966 1.00 98.12 106 ARG A C 1
ATOM 812 O O . ARG A 1 106 ? -9.815 9.373 5.994 1.00 98.12 106 ARG A O 1
ATOM 819 N N . ALA A 1 107 ? -8.300 7.896 6.728 1.00 97.56 107 ALA A N 1
ATOM 820 C CA . ALA A 1 107 ? -9.215 7.222 7.648 1.00 97.56 107 ALA A CA 1
ATOM 821 C C . ALA A 1 107 ? -9.665 8.106 8.824 1.00 97.56 107 ALA A C 1
ATOM 823 O O . ALA A 1 107 ? -10.734 7.869 9.382 1.00 97.56 107 ALA A O 1
ATOM 824 N N . SER A 1 108 ? -8.884 9.124 9.201 1.00 97.19 108 SER A N 1
ATOM 825 C CA . SER A 1 108 ? -9.266 10.061 10.263 1.00 97.19 108 SER A CA 1
ATOM 826 C C . SER A 1 108 ? -10.233 11.154 9.797 1.00 97.19 108 SER A C 1
ATOM 828 O O . SER A 1 108 ? -10.835 11.833 10.632 1.00 97.19 108 SER A O 1
ATOM 830 N N . ARG A 1 109 ? -10.424 11.325 8.481 1.00 97.88 109 ARG A N 1
ATOM 831 C CA . ARG A 1 109 ? -11.364 12.308 7.929 1.00 97.88 109 ARG A CA 1
ATOM 832 C C . ARG A 1 109 ? -12.814 11.837 8.112 1.00 97.88 109 ARG A C 1
ATOM 834 O O . ARG A 1 109 ? -13.128 10.681 7.810 1.00 97.88 109 ARG A O 1
ATOM 841 N N . PRO A 1 110 ? -13.730 12.718 8.559 1.00 96.38 110 PRO A N 1
ATOM 842 C CA . PRO A 1 110 ? -15.137 12.363 8.725 1.00 96.38 110 PRO A CA 1
ATOM 843 C C . PRO A 1 110 ? -15.763 11.814 7.434 1.00 96.38 110 PRO A C 1
ATOM 845 O O . PRO A 1 110 ? -15.611 12.403 6.367 1.00 96.38 110 PRO A O 1
ATOM 848 N N . GLY A 1 111 ? -16.482 10.693 7.534 1.00 96.12 111 GLY A N 1
ATOM 849 C CA . GLY A 1 111 ? -17.238 10.092 6.424 1.00 96.12 111 GLY A CA 1
ATOM 850 C C . GLY A 1 111 ? -16.426 9.250 5.430 1.00 96.12 111 GLY A C 1
ATOM 851 O O . GLY A 1 111 ? -17.016 8.482 4.671 1.00 96.12 111 GLY A O 1
ATOM 852 N N . GLU A 1 112 ? -15.090 9.297 5.442 1.00 97.75 112 GLU A N 1
ATOM 853 C CA . GLU A 1 112 ? -14.278 8.474 4.526 1.00 97.75 112 GLU A CA 1
ATOM 854 C C . GLU A 1 112 ? -14.479 6.974 4.786 1.00 97.75 112 GLU A C 1
ATOM 856 O O . GLU A 1 112 ? -14.680 6.195 3.853 1.00 97.75 112 GLU A O 1
ATOM 861 N N . CYS A 1 113 ? -14.523 6.560 6.055 1.00 97.38 113 CYS A N 1
ATOM 862 C CA . CYS A 1 113 ? -14.721 5.155 6.417 1.00 97.38 113 CYS A CA 1
ATOM 863 C C . CYS A 1 113 ? -16.107 4.595 6.051 1.00 97.38 113 CYS A C 1
ATOM 865 O O . CYS A 1 113 ? -16.262 3.374 5.975 1.00 97.38 113 CYS A O 1
ATOM 867 N N . ASP A 1 114 ? -17.093 5.444 5.726 1.00 97.56 114 ASP A N 1
ATOM 868 C CA . ASP A 1 114 ? -18.372 4.985 5.166 1.00 97.56 114 ASP A CA 1
ATOM 869 C C . ASP A 1 114 ? -18.200 4.340 3.783 1.00 97.56 114 ASP A C 1
ATOM 871 O O . ASP A 1 114 ? -19.108 3.660 3.302 1.00 97.56 114 ASP A O 1
ATOM 875 N N . TYR A 1 115 ? -17.038 4.505 3.137 1.00 97.19 115 TYR A N 1
ATOM 876 C CA . TYR A 1 115 ? -16.657 3.726 1.960 1.00 97.19 115 TYR A CA 1
ATOM 877 C C . TYR A 1 115 ? -16.874 2.223 2.184 1.00 97.19 115 TYR A C 1
ATOM 879 O O . TYR A 1 115 ? -17.580 1.593 1.407 1.00 97.19 115 TYR A O 1
ATOM 887 N N . TYR A 1 116 ? -16.374 1.655 3.284 1.00 96.94 116 TYR A N 1
ATOM 888 C CA . TYR A 1 116 ? -16.488 0.214 3.543 1.00 96.94 116 TYR A CA 1
ATOM 889 C C . TYR A 1 116 ? -17.891 -0.237 3.946 1.00 96.94 116 TYR A C 1
ATOM 891 O O . TYR A 1 116 ? -18.230 -1.406 3.794 1.00 96.94 116 TYR A O 1
ATOM 899 N N . ARG A 1 117 ? -18.730 0.686 4.426 1.00 94.44 117 ARG A N 1
ATOM 900 C CA . ARG A 1 117 ? -20.156 0.411 4.644 1.00 94.44 117 ARG A CA 1
ATOM 901 C C . ARG A 1 117 ? -20.920 0.330 3.326 1.00 94.44 117 ARG A C 1
ATOM 903 O O . ARG A 1 117 ? -21.845 -0.464 3.215 1.00 94.44 117 ARG A O 1
AT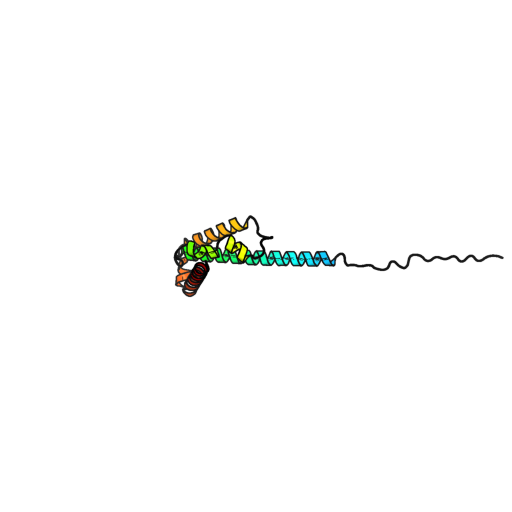OM 910 N N . ARG A 1 118 ? -20.537 1.152 2.343 1.00 97.31 118 ARG A N 1
ATOM 911 C CA . ARG A 1 118 ? -21.112 1.154 0.988 1.00 97.31 118 ARG A CA 1
ATOM 912 C C . ARG A 1 118 ? -20.531 0.058 0.090 1.00 97.31 118 ARG A C 1
ATOM 914 O O . ARG A 1 118 ? -21.204 -0.350 -0.846 1.00 97.31 118 ARG A O 1
ATOM 921 N N . HIS A 1 119 ? -19.322 -0.406 0.401 1.00 97.00 119 HIS A N 1
ATOM 922 C CA . HIS A 1 119 ? -18.564 -1.413 -0.342 1.00 97.00 119 HIS A CA 1
ATOM 923 C C . HIS A 1 119 ? -18.090 -2.543 0.589 1.00 97.00 119 HIS A C 1
ATOM 925 O O . HIS A 1 119 ? -16.889 -2.646 0.878 1.00 97.00 119 HIS A O 1
ATOM 931 N N . PRO A 1 120 ? -19.005 -3.381 1.113 1.00 94.75 120 PRO A N 1
ATOM 932 C CA . PRO A 1 120 ? -18.634 -4.499 1.982 1.00 94.75 120 PRO A CA 1
ATOM 933 C C . PRO A 1 120 ? -17.656 -5.472 1.304 1.00 94.75 120 PRO A C 1
ATOM 935 O O . PRO A 1 120 ? -16.750 -5.991 1.955 1.00 94.75 120 PRO A O 1
ATOM 938 N N . GLU A 1 121 ? -17.752 -5.642 -0.015 1.00 96.44 121 GLU A N 1
ATOM 939 C CA . GLU A 1 121 ? -16.844 -6.459 -0.818 1.00 96.44 121 GLU A CA 1
ATOM 940 C C . GLU A 1 121 ? -15.387 -5.978 -0.740 1.00 96.44 121 GLU A C 1
ATOM 942 O O . GLU A 1 121 ? -14.458 -6.790 -0.716 1.00 96.44 121 GLU A O 1
ATOM 947 N N . ALA A 1 122 ? -15.170 -4.661 -0.639 1.00 94.88 122 ALA A N 1
ATOM 948 C CA . ALA A 1 122 ? -13.839 -4.085 -0.485 1.00 94.88 122 ALA A CA 1
ATOM 949 C C . ALA A 1 122 ? -13.272 -4.375 0.912 1.00 94.88 122 ALA A C 1
ATOM 951 O O . ALA A 1 122 ? -12.082 -4.669 1.055 1.00 94.88 122 ALA A O 1
ATOM 952 N N . ALA A 1 123 ? -14.127 -4.356 1.939 1.00 94.44 123 ALA A N 1
ATOM 953 C CA . ALA A 1 123 ? -13.732 -4.708 3.299 1.00 94.44 123 ALA A CA 1
ATOM 954 C C . ALA A 1 123 ? -13.337 -6.190 3.398 1.00 94.44 123 ALA A C 1
ATOM 956 O O . ALA A 1 123 ? -12.308 -6.533 3.982 1.00 94.44 123 ALA A O 1
ATOM 957 N N . GLU A 1 124 ? -14.120 -7.076 2.784 1.00 95.19 124 GLU A N 1
ATOM 958 C CA . GLU A 1 124 ? -13.825 -8.509 2.726 1.00 95.19 124 GLU A CA 1
ATOM 959 C C . GLU A 1 124 ? -12.566 -8.816 1.917 1.00 95.19 124 GLU A C 1
ATOM 961 O O . GLU A 1 124 ? -11.765 -9.659 2.320 1.00 95.19 124 GLU A O 1
ATOM 966 N N . ALA A 1 125 ? -12.354 -8.132 0.791 1.00 94.62 125 ALA A N 1
ATOM 967 C CA . ALA A 1 125 ? -11.129 -8.265 0.011 1.00 94.62 125 ALA A CA 1
ATOM 968 C C . ALA A 1 125 ? -9.891 -7.874 0.834 1.00 94.62 125 ALA A C 1
ATOM 970 O O . ALA A 1 125 ? -8.910 -8.618 0.843 1.00 94.62 125 ALA A O 1
ATOM 971 N N . ALA A 1 126 ? -9.953 -6.766 1.582 1.00 93.00 126 ALA A N 1
ATOM 972 C CA . ALA A 1 126 ? -8.868 -6.353 2.468 1.00 93.00 126 ALA A CA 1
ATOM 973 C C . ALA A 1 126 ? -8.597 -7.399 3.563 1.00 93.00 126 ALA A C 1
ATOM 975 O O . ALA A 1 126 ? -7.444 -7.770 3.792 1.00 93.00 126 ALA A O 1
ATOM 976 N N . ARG A 1 127 ? -9.652 -7.919 4.207 1.00 93.56 127 ARG A N 1
ATOM 977 C CA . ARG A 1 127 ? -9.532 -8.957 5.245 1.00 93.56 127 ARG A CA 1
ATOM 978 C C . ARG A 1 127 ? -8.928 -10.247 4.705 1.00 93.56 127 ARG A C 1
ATOM 980 O O . ARG A 1 127 ? -8.031 -10.795 5.337 1.00 93.56 127 ARG A O 1
ATOM 987 N N . ARG A 1 128 ? -9.379 -10.709 3.534 1.00 93.25 128 ARG A N 1
ATOM 988 C CA . ARG A 1 128 ? -8.822 -11.897 2.870 1.00 93.25 128 ARG A CA 1
ATOM 989 C C . ARG A 1 128 ? -7.352 -11.706 2.535 1.00 93.25 128 ARG A C 1
ATOM 991 O O . ARG A 1 128 ? -6.547 -12.557 2.886 1.00 93.25 128 ARG A O 1
ATOM 998 N N . ALA A 1 129 ? -6.991 -10.567 1.947 1.00 90.19 129 ALA A N 1
ATOM 999 C CA . ALA A 1 129 ? -5.602 -10.275 1.617 1.00 90.19 129 ALA A CA 1
ATOM 1000 C C . ALA A 1 129 ? -4.697 -10.284 2.861 1.00 90.19 129 ALA A C 1
ATOM 1002 O O . ALA A 1 129 ? -3.603 -10.841 2.805 1.00 90.19 129 ALA A O 1
ATOM 1003 N N . ALA A 1 130 ? -5.150 -9.706 3.979 1.00 90.25 130 ALA A N 1
ATOM 1004 C CA . ALA A 1 130 ? -4.416 -9.740 5.243 1.00 90.25 130 ALA A CA 1
ATOM 1005 C C . ALA A 1 130 ? -4.305 -11.170 5.806 1.00 90.25 130 ALA A C 1
ATOM 1007 O O . ALA A 1 130 ? -3.213 -11.604 6.158 1.00 90.25 130 ALA A O 1
ATOM 1008 N N . ALA A 1 131 ? -5.403 -11.933 5.821 1.00 91.06 131 ALA A N 1
ATOM 1009 C CA . ALA A 1 131 ? -5.409 -13.313 6.308 1.00 91.06 131 ALA A CA 1
ATOM 1010 C C . ALA A 1 131 ? -4.494 -14.233 5.480 1.00 91.06 131 ALA A C 1
ATOM 1012 O O . ALA A 1 131 ? -3.712 -14.998 6.038 1.00 91.06 131 ALA A O 1
ATOM 1013 N N . GLU A 1 132 ? -4.541 -14.126 4.151 1.00 89.94 132 GLU A N 1
ATOM 1014 C CA . GLU A 1 132 ? -3.664 -14.876 3.246 1.00 89.94 132 GLU A CA 1
ATOM 1015 C C . GLU A 1 132 ? -2.190 -14.510 3.423 1.00 89.94 132 GLU A C 1
ATOM 1017 O O . GLU A 1 132 ? -1.322 -15.364 3.246 1.00 89.94 132 GLU A O 1
ATOM 1022 N N . ALA A 1 133 ? -1.897 -13.248 3.743 1.00 85.31 133 ALA A N 1
ATOM 1023 C CA . ALA A 1 133 ? -0.542 -12.803 4.025 1.00 85.31 133 ALA A CA 1
ATOM 1024 C C . ALA A 1 133 ? -0.041 -13.377 5.351 1.00 85.31 133 ALA A C 1
ATOM 1026 O O . ALA A 1 133 ? 1.050 -13.930 5.394 1.00 85.31 133 ALA A O 1
ATOM 1027 N N . SER A 1 134 ? -0.851 -13.314 6.411 1.00 80.19 134 SER A N 1
ATOM 1028 C CA . SER A 1 134 ? -0.496 -13.884 7.713 1.00 80.19 134 SER A CA 1
ATOM 1029 C C . SER A 1 134 ? -0.355 -15.408 7.691 1.00 80.19 134 SER A C 1
ATOM 1031 O O . SER A 1 134 ? 0.415 -15.935 8.472 1.00 80.19 134 SER A O 1
ATOM 1033 N N . ALA A 1 135 ? -1.064 -16.124 6.813 1.00 82.19 135 ALA A N 1
ATOM 1034 C CA . ALA A 1 135 ? -0.977 -17.586 6.725 1.00 82.19 135 ALA A CA 1
ATOM 1035 C C . ALA A 1 135 ? 0.276 -18.105 5.990 1.00 82.19 135 ALA A C 1
ATOM 1037 O O . ALA A 1 135 ? 0.570 -19.297 6.047 1.00 82.19 135 ALA A O 1
ATOM 1038 N N . LYS A 1 136 ? 0.977 -17.243 5.244 1.00 74.50 136 LYS A N 1
ATOM 1039 C CA . LYS A 1 136 ? 2.169 -17.604 4.451 1.00 74.50 136 LYS A CA 1
ATOM 1040 C C . LYS A 1 136 ? 3.489 -17.339 5.182 1.00 74.50 136 LYS A C 1
ATOM 1042 O O . LYS A 1 136 ? 4.545 -17.618 4.614 1.00 74.50 136 LYS A O 1
ATOM 1047 N N . HIS A 1 137 ? 3.421 -16.792 6.391 1.00 54.41 137 HIS A N 1
ATOM 1048 C CA . HIS A 1 137 ? 4.547 -16.410 7.237 1.00 54.41 137 HIS A CA 1
ATOM 1049 C C . HIS A 1 137 ? 4.392 -17.039 8.619 1.00 54.41 137 HIS A C 1
ATOM 1051 O O . HIS A 1 137 ? 5.445 -17.313 9.231 1.00 54.41 137 HIS A O 1
#

Sequence (137 aa):
MRVRIVALVIAALLAGSLPAAAQQVDSSAKSLRAKIKAKYQERRDRFMRRTKDLYFAVGCKVLASEAGILPLTSSESYLAFIGDQTIVDTKDESLRQAAKQEGLERASRPGECDYYRRHPEAAEAARRAAAEASAKH

Secondary structure (DSSP, 8-state):
------------S--------SSHHHHHHHHHHHHHHHHHHHHHHHHHHHHHHHHHHHHTTSSS-GGGTHHHHSHHHHHHHH--TTS--TTHHHHHHHHHHHHHHHHHSTTTTHHHHH-HHHHHHHHHHHHHHHTT-